Protein AF-X1QCF8-F1 (afdb_monomer_lite)

Secondary structure (DSSP, 8-state):
-BTTTTTT--HHHHHHHHHHTT-SEEEEB-SSS-HHHHHHHHHHHHHHHHHTT-EEEE-S-TT-

Sequence (64 aa):
IDTQALKGRRHIEAAKQVIRGGAKTIQLRDKLQNKKELLPIAQQLKNLCADHGVLFIINDYLDL

Foldseek 3Di:
DEPVVCVPPQPLVVLVVVVVVVAQEDEDDYDDDDPVVVVVSLVSSVVVCVVSNHHYHYPPDPPD

Structure (mmCIF, N/CA/C/O backbone):
data_AF-X1QCF8-F1
#
_entry.id   AF-X1QCF8-F1
#
loop_
_atom_site.group_PDB
_atom_site.id
_atom_site.type_symbol
_atom_site.label_atom_id
_atom_site.label_alt_id
_atom_site.label_comp_id
_atom_site.label_asym_id
_atom_site.label_entity_id
_atom_site.label_seq_id
_atom_site.pdbx_PDB_ins_code
_atom_site.Cartn_x
_atom_site.Cartn_y
_atom_site.Cartn_z
_atom_site.occupancy
_atom_site.B_iso_or_equiv
_atom_site.auth_seq_id
_atom_site.auth_comp_id
_atom_site.auth_asym_id
_atom_site.auth_atom_id
_atom_site.pdbx_PDB_model_num
ATOM 1 N N . ILE A 1 1 ? -3.989 0.215 -5.615 1.00 88.50 1 ILE A N 1
ATOM 2 C CA . ILE A 1 1 ? -3.474 1.274 -6.501 1.00 88.50 1 ILE A CA 1
ATOM 3 C C . ILE A 1 1 ? -2.532 0.616 -7.486 1.00 88.50 1 ILE A C 1
ATOM 5 O O . ILE A 1 1 ? -1.442 0.210 -7.102 1.00 88.50 1 ILE A O 1
ATOM 9 N N . ASP A 1 2 ? -3.010 0.445 -8.714 1.00 89.31 2 ASP A N 1
ATOM 10 C CA . ASP A 1 2 ? -2.233 -0.095 -9.828 1.00 89.31 2 ASP A CA 1
ATOM 11 C C . ASP A 1 2 ? -1.821 1.074 -10.727 1.00 89.31 2 ASP A C 1
ATOM 13 O O . ASP A 1 2 ? -2.688 1.799 -11.224 1.00 89.31 2 ASP A O 1
ATOM 17 N N . THR A 1 3 ? -0.515 1.279 -10.902 1.00 86.38 3 THR A N 1
ATOM 18 C CA . THR A 1 3 ? 0.036 2.412 -11.660 1.00 86.38 3 THR A CA 1
ATOM 19 C C . THR A 1 3 ? -0.486 2.462 -13.100 1.00 86.38 3 THR A C 1
ATOM 21 O O . THR A 1 3 ? -0.790 3.543 -13.605 1.00 86.38 3 THR A O 1
ATOM 24 N N . GLN A 1 4 ? -0.673 1.313 -13.756 1.00 86.31 4 GLN A N 1
ATOM 25 C CA . GLN A 1 4 ? -1.162 1.263 -15.139 1.00 86.31 4 GLN A CA 1
ATOM 26 C C . GLN A 1 4 ? -2.645 1.644 -15.213 1.00 86.31 4 GLN A C 1
ATOM 28 O O . GLN A 1 4 ? -3.068 2.379 -16.109 1.00 86.31 4 GLN A O 1
ATOM 33 N N . ALA A 1 5 ? -3.436 1.226 -14.221 1.00 88.50 5 ALA A N 1
ATOM 34 C CA . ALA A 1 5 ? -4.853 1.581 -14.129 1.00 88.50 5 ALA A CA 1
ATOM 35 C C . ALA A 1 5 ? -5.088 3.073 -13.822 1.00 88.50 5 ALA A C 1
ATOM 37 O O . ALA A 1 5 ? -6.176 3.603 -14.075 1.00 88.50 5 ALA A O 1
ATOM 38 N N . LEU A 1 6 ? -4.084 3.779 -13.288 1.00 88.69 6 LEU A N 1
ATOM 39 C CA . LEU A 1 6 ? -4.194 5.209 -13.006 1.00 88.69 6 LEU A CA 1
ATOM 40 C C . LEU A 1 6 ? -4.203 6.079 -14.268 1.00 88.69 6 LEU A C 1
ATOM 42 O O . LEU A 1 6 ? -4.726 7.191 -14.185 1.00 88.69 6 LEU A O 1
ATOM 46 N N . LYS A 1 7 ? -3.687 5.593 -15.410 1.00 87.19 7 LYS A N 1
ATOM 47 C CA . LYS A 1 7 ? -3.641 6.324 -16.696 1.00 87.19 7 LYS A CA 1
ATOM 48 C C . LYS A 1 7 ? -3.131 7.771 -16.548 1.00 87.19 7 LYS A C 1
ATOM 50 O O . LYS A 1 7 ? -3.734 8.706 -17.064 1.00 87.19 7 LYS A O 1
ATOM 55 N N . GLY A 1 8 ? -2.055 7.962 -15.781 1.00 83.50 8 GLY A N 1
ATOM 56 C CA . GLY A 1 8 ? -1.442 9.276 -15.532 1.00 83.50 8 GLY A CA 1
ATOM 57 C C . GLY A 1 8 ? -1.987 10.047 -14.322 1.00 83.50 8 GLY A C 1
ATOM 58 O O . GLY A 1 8 ? -1.449 11.096 -13.974 1.00 83.50 8 GLY A O 1
ATOM 59 N N . ARG A 1 9 ? -3.015 9.541 -13.625 1.00 89.00 9 ARG A N 1
ATOM 60 C CA . ARG A 1 9 ? -3.423 10.105 -12.327 1.00 89.00 9 ARG A CA 1
ATOM 61 C C . ARG A 1 9 ? -2.354 9.857 -11.265 1.00 89.00 9 ARG A C 1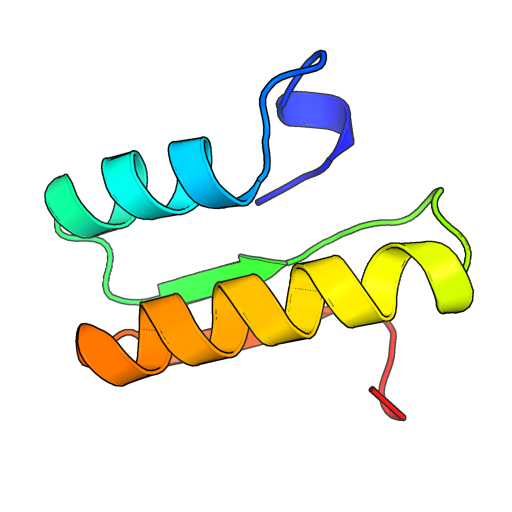
ATOM 63 O O . ARG A 1 9 ? -1.704 8.817 -11.253 1.00 89.00 9 ARG A O 1
ATOM 70 N N . ARG A 1 10 ? -2.230 10.791 -10.319 1.00 92.19 10 ARG A N 1
ATOM 71 C CA . ARG A 1 10 ? -1.320 10.652 -9.173 1.00 92.19 10 ARG A CA 1
ATOM 72 C C . ARG A 1 10 ? -1.845 9.611 -8.185 1.00 92.19 10 ARG A C 1
ATOM 74 O O . ARG A 1 10 ? -3.010 9.680 -7.786 1.00 92.19 10 ARG A O 1
ATOM 81 N N . HIS A 1 11 ? -0.972 8.717 -7.720 1.00 94.06 11 HIS A N 1
ATOM 82 C CA . HIS A 1 11 ? -1.300 7.665 -6.747 1.00 94.06 11 HIS A CA 1
ATOM 83 C C . HIS A 1 11 ? -1.947 8.217 -5.482 1.00 94.06 11 HIS A C 1
ATOM 85 O O . HIS A 1 11 ? -2.950 7.679 -5.021 1.00 94.06 11 HIS A O 1
ATOM 91 N N . ILE A 1 12 ? -1.404 9.321 -4.963 1.00 95.00 12 ILE A N 1
ATOM 92 C CA . ILE A 1 12 ? -1.875 9.936 -3.722 1.00 95.00 12 ILE A CA 1
ATOM 93 C C . ILE A 1 12 ? -3.315 10.450 -3.835 1.00 95.00 12 ILE A C 1
ATOM 95 O O . ILE A 1 12 ? -4.102 10.296 -2.906 1.00 95.00 12 ILE A O 1
ATOM 99 N N . GLU A 1 13 ? -3.697 11.006 -4.986 1.00 96.19 13 GLU A N 1
ATOM 100 C CA . GLU A 1 13 ? -5.049 11.533 -5.193 1.00 96.19 13 GLU A CA 1
ATOM 101 C C . GLU A 1 13 ? -6.064 10.402 -5.356 1.00 96.19 13 GLU A C 1
ATOM 103 O O . GLU A 1 13 ? -7.145 10.451 -4.771 1.00 96.19 13 GLU A O 1
ATOM 108 N N . ALA A 1 14 ? -5.689 9.338 -6.071 1.00 95.75 14 ALA A N 1
ATOM 109 C CA . ALA A 1 14 ? -6.508 8.135 -6.149 1.00 95.75 14 ALA A CA 1
ATOM 110 C C . ALA A 1 14 ? -6.700 7.497 -4.763 1.00 95.75 14 ALA A C 1
ATOM 112 O O . ALA A 1 14 ? -7.822 7.157 -4.394 1.00 95.75 14 ALA A O 1
ATOM 113 N N . ALA A 1 15 ? -5.633 7.389 -3.967 1.00 96.62 15 ALA A N 1
ATOM 114 C CA . ALA A 1 15 ? -5.712 6.850 -2.614 1.00 96.62 15 ALA A CA 1
ATOM 115 C C . ALA A 1 15 ? -6.620 7.697 -1.710 1.00 96.62 15 ALA A C 1
ATOM 117 O O . ALA A 1 15 ? -7.494 7.137 -1.054 1.00 96.62 15 ALA A O 1
ATOM 118 N N . LYS A 1 16 ? -6.512 9.034 -1.740 1.00 97.25 16 LYS A N 1
ATOM 119 C CA . LYS A 1 16 ? -7.415 9.930 -0.991 1.00 97.25 16 LYS A CA 1
ATOM 120 C C . LYS A 1 16 ? -8.884 9.689 -1.334 1.00 97.25 16 LYS A C 1
ATOM 122 O O . LYS A 1 16 ? -9.716 9.621 -0.434 1.00 97.25 16 LYS A O 1
ATOM 127 N N . GLN A 1 17 ? -9.215 9.568 -2.620 1.00 96.94 17 GLN A N 1
ATOM 128 C CA . GLN A 1 17 ? -10.593 9.320 -3.055 1.00 96.94 17 GLN A CA 1
ATOM 129 C C . GLN A 1 17 ? -11.106 7.962 -2.571 1.00 96.94 17 GLN A C 1
ATOM 131 O O . GLN A 1 17 ? -12.218 7.874 -2.058 1.00 96.94 17 GLN A O 1
ATOM 136 N N . VAL A 1 18 ? -10.282 6.920 -2.680 1.00 96.19 18 VAL A N 1
ATOM 137 C CA . VAL A 1 18 ? -10.640 5.559 -2.257 1.00 96.19 18 VAL A CA 1
ATOM 138 C C . VAL A 1 18 ? -10.814 5.472 -0.734 1.00 96.19 18 VAL A C 1
ATOM 140 O O . VAL A 1 18 ? -11.780 4.873 -0.266 1.00 96.19 18 VAL A O 1
ATOM 143 N N . ILE A 1 19 ? -9.954 6.139 0.042 1.00 97.62 19 ILE A N 1
ATOM 144 C CA . ILE A 1 19 ? -10.081 6.235 1.505 1.00 97.62 19 ILE A CA 1
ATOM 145 C C . ILE A 1 19 ? -11.358 6.989 1.895 1.00 97.62 19 ILE A C 1
ATOM 147 O O . ILE A 1 19 ? -12.113 6.514 2.742 1.00 97.62 19 ILE A O 1
ATOM 151 N N . ARG A 1 20 ? -11.658 8.122 1.241 1.00 97.62 20 ARG A N 1
ATOM 152 C CA . ARG A 1 20 ? -12.924 8.858 1.446 1.00 97.62 20 ARG A CA 1
ATOM 153 C C . ARG A 1 20 ? -14.152 8.015 1.105 1.00 97.62 20 ARG A C 1
ATOM 155 O O . ARG A 1 20 ? -15.179 8.163 1.753 1.00 97.62 20 ARG A O 1
ATOM 162 N N . GLY A 1 21 ? -14.030 7.116 0.131 1.00 97.56 21 GLY A N 1
ATOM 163 C CA . GLY A 1 21 ? -15.049 6.122 -0.208 1.00 97.56 21 GLY A CA 1
ATOM 164 C C . GLY A 1 21 ? -15.214 4.997 0.821 1.00 97.56 21 GLY A C 1
ATOM 165 O O . GLY A 1 21 ? -16.031 4.109 0.606 1.00 97.56 21 GLY A O 1
ATOM 166 N N . GLY A 1 22 ? -14.460 5.007 1.926 1.00 97.19 22 GLY A N 1
ATOM 167 C CA . GLY A 1 22 ? -14.592 4.049 3.023 1.00 97.19 22 GLY A CA 1
ATOM 168 C C . GLY A 1 22 ? -13.653 2.846 2.947 1.00 97.19 22 GLY A C 1
ATOM 169 O O . GLY A 1 22 ? -13.775 1.936 3.770 1.00 97.19 22 GLY A O 1
ATOM 170 N N . ALA A 1 23 ? -12.703 2.826 2.007 1.00 97.62 23 ALA A N 1
ATOM 171 C CA . ALA A 1 23 ? -11.734 1.741 1.922 1.00 97.62 23 ALA A CA 1
ATOM 172 C C . ALA A 1 23 ? -10.905 1.622 3.209 1.00 97.62 23 ALA A C 1
ATOM 174 O O . ALA A 1 23 ? -10.393 2.608 3.735 1.00 97.62 23 ALA A O 1
ATOM 175 N N . LYS A 1 24 ? -10.749 0.387 3.693 1.00 97.50 24 LYS A N 1
ATOM 176 C CA . LYS A 1 24 ? -9.976 0.056 4.904 1.00 97.50 24 LYS A CA 1
ATOM 177 C C . LYS A 1 24 ? -8.596 -0.514 4.607 1.00 97.50 24 LYS A C 1
ATOM 179 O O . LYS A 1 24 ? -7.782 -0.677 5.512 1.00 97.50 24 LYS A O 1
ATOM 184 N N . THR A 1 25 ? -8.316 -0.782 3.336 1.00 97.44 25 THR A N 1
ATOM 185 C CA . THR A 1 25 ? -7.032 -1.305 2.885 1.00 97.44 25 THR A CA 1
ATOM 186 C C . THR A 1 25 ? -6.664 -0.693 1.541 1.00 97.44 25 THR A C 1
ATOM 188 O O . THR A 1 25 ? -7.498 -0.585 0.642 1.00 97.44 25 THR A O 1
ATOM 191 N N . ILE A 1 26 ? -5.401 -0.308 1.403 1.00 96.38 26 ILE A N 1
ATOM 192 C CA . ILE A 1 26 ? -4.787 0.181 0.175 1.00 96.38 26 ILE A CA 1
ATOM 193 C C . ILE A 1 26 ? -3.580 -0.710 -0.110 1.00 96.38 26 ILE A C 1
ATOM 195 O O . ILE A 1 26 ? -2.673 -0.827 0.707 1.00 96.38 26 ILE A O 1
ATOM 199 N N . GLN A 1 27 ? -3.542 -1.302 -1.300 1.00 95.00 27 GLN A N 1
ATOM 200 C CA . GLN A 1 27 ? -2.358 -1.999 -1.797 1.00 95.00 27 GLN A CA 1
ATOM 201 C C . GLN A 1 27 ? -1.675 -1.156 -2.876 1.00 95.00 27 GLN A C 1
ATOM 203 O O . GLN A 1 27 ? -2.363 -0.682 -3.778 1.00 95.00 27 GLN A O 1
ATOM 208 N N . LEU A 1 28 ? -0.358 -0.973 -2.833 1.00 92.62 28 LEU A N 1
ATOM 209 C CA . LEU A 1 28 ? 0.428 -0.462 -3.958 1.00 92.62 28 LEU A CA 1
ATOM 210 C C . LEU A 1 28 ? 0.954 -1.642 -4.779 1.00 92.62 28 LEU A C 1
ATOM 212 O O . LEU A 1 28 ? 1.611 -2.533 -4.244 1.00 92.62 28 LEU A O 1
ATOM 216 N N . ARG A 1 29 ? 0.658 -1.637 -6.080 1.00 89.12 29 ARG A N 1
ATOM 217 C CA . ARG A 1 29 ? 1.146 -2.630 -7.035 1.00 89.12 29 ARG A CA 1
ATOM 218 C C 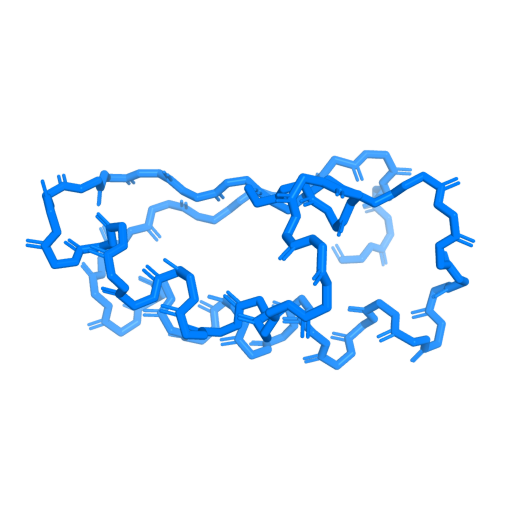. ARG A 1 29 ? 1.732 -1.908 -8.238 1.00 89.12 29 ARG A C 1
ATOM 220 O O . ARG A 1 29 ? 0.995 -1.297 -9.011 1.00 89.12 29 ARG A O 1
ATOM 227 N N . ASP A 1 30 ? 3.044 -2.008 -8.395 1.00 79.25 30 ASP A N 1
ATOM 228 C CA . ASP A 1 30 ? 3.756 -1.499 -9.561 1.00 79.25 30 ASP A CA 1
ATOM 229 C C . ASP A 1 30 ? 4.709 -2.574 -10.088 1.00 79.25 30 ASP A C 1
ATOM 231 O O . ASP A 1 30 ? 5.485 -3.140 -9.327 1.00 79.25 30 ASP A O 1
ATOM 235 N N . LYS A 1 31 ? 4.604 -2.882 -11.384 1.00 72.44 31 LYS A N 1
ATOM 236 C CA . LYS A 1 31 ? 5.428 -3.886 -12.079 1.00 72.44 31 LYS A CA 1
ATOM 237 C C . LYS A 1 31 ? 6.443 -3.265 -13.041 1.00 72.44 31 LYS A C 1
ATOM 239 O O . LYS A 1 31 ? 7.153 -4.001 -13.718 1.00 72.44 31 LYS A O 1
ATOM 244 N N . LEU A 1 32 ? 6.436 -1.940 -13.183 1.00 70.56 32 LEU A N 1
ATOM 245 C CA . LEU A 1 32 ? 7.142 -1.230 -14.249 1.00 70.56 32 LEU A CA 1
ATOM 246 C C . LEU A 1 32 ? 8.150 -0.220 -13.703 1.00 70.56 32 LEU A C 1
ATOM 248 O O . LEU A 1 32 ? 9.226 -0.076 -14.279 1.00 70.56 32 LEU A O 1
ATOM 252 N N . GLN A 1 33 ? 7.815 0.480 -12.616 1.00 74.19 33 GLN A N 1
ATOM 253 C CA . GLN A 1 33 ? 8.713 1.472 -12.028 1.00 74.19 33 GLN A CA 1
ATOM 254 C C . GLN A 1 33 ? 9.877 0.809 -11.289 1.00 74.19 33 GLN A C 1
ATOM 256 O O . GLN A 1 33 ? 9.735 -0.232 -10.647 1.00 74.19 33 GLN A O 1
ATOM 261 N N . ASN A 1 34 ? 11.050 1.438 -11.354 1.00 77.75 34 ASN A N 1
ATOM 262 C CA . ASN A 1 34 ? 12.191 1.018 -10.550 1.00 77.75 34 ASN A CA 1
ATOM 263 C C . ASN A 1 34 ? 11.999 1.436 -9.075 1.00 77.75 34 ASN A C 1
ATOM 265 O O . ASN A 1 34 ? 11.242 2.353 -8.752 1.00 77.75 34 ASN A O 1
ATOM 269 N N . LYS A 1 35 ? 12.736 0.796 -8.158 1.00 77.94 35 LYS A N 1
ATOM 270 C CA . LYS A 1 35 ? 12.629 1.058 -6.708 1.00 77.94 35 LYS A CA 1
ATOM 271 C C . LYS A 1 35 ? 12.846 2.524 -6.316 1.00 77.94 35 LYS A C 1
ATOM 273 O O . LYS A 1 35 ? 12.219 2.988 -5.368 1.00 77.94 35 LYS A O 1
ATOM 278 N N . LYS A 1 36 ? 13.721 3.256 -7.021 1.00 83.44 36 LYS A N 1
ATOM 279 C CA . LYS A 1 36 ? 14.027 4.663 -6.701 1.00 83.44 36 LYS A CA 1
ATOM 280 C C . LYS A 1 36 ? 12.823 5.573 -6.936 1.00 83.44 36 LYS A C 1
ATOM 282 O O . LYS A 1 36 ? 12.626 6.512 -6.174 1.00 83.44 36 LYS A O 1
ATOM 287 N N . GLU A 1 37 ? 12.026 5.286 -7.958 1.00 84.44 37 GLU A N 1
ATOM 288 C CA . GLU A 1 37 ? 10.791 6.019 -8.257 1.00 84.44 37 GLU A CA 1
ATOM 289 C C . GLU A 1 37 ? 9.631 5.576 -7.361 1.00 84.44 37 GLU A C 1
ATOM 291 O O . GLU A 1 37 ? 8.820 6.401 -6.936 1.00 84.44 37 GLU A O 1
ATOM 296 N N . LEU A 1 38 ? 9.588 4.285 -7.017 1.00 87.44 38 LEU A N 1
ATOM 297 C CA . LEU A 1 38 ? 8.500 3.709 -6.234 1.00 87.44 38 LEU A CA 1
ATOM 298 C C . LEU A 1 38 ? 8.572 4.071 -4.743 1.00 87.44 38 LEU A C 1
ATOM 300 O O . LEU A 1 38 ? 7.534 4.287 -4.119 1.00 87.44 38 LEU A O 1
ATOM 304 N N . LEU A 1 39 ? 9.775 4.168 -4.166 1.00 88.88 39 LEU A N 1
ATOM 305 C CA . LEU A 1 39 ? 9.973 4.418 -2.733 1.00 88.88 39 LEU A CA 1
ATOM 306 C C . LEU A 1 39 ? 9.307 5.727 -2.247 1.00 88.88 39 LEU A C 1
ATOM 308 O O . LEU A 1 39 ? 8.551 5.673 -1.273 1.00 88.88 39 LEU A O 1
ATOM 312 N N . PRO A 1 40 ? 9.487 6.890 -2.909 1.00 91.94 40 PRO A N 1
ATOM 313 C CA . PRO A 1 40 ? 8.788 8.115 -2.518 1.00 91.94 40 PRO A CA 1
ATOM 314 C C . PRO A 1 40 ? 7.261 7.979 -2.563 1.00 91.94 40 PRO A C 1
ATOM 316 O O . PRO A 1 40 ? 6.569 8.479 -1.676 1.00 91.94 40 PRO A O 1
ATOM 319 N N . ILE A 1 41 ? 6.726 7.282 -3.572 1.00 91.62 41 ILE A N 1
ATOM 320 C CA . ILE A 1 41 ? 5.282 7.050 -3.724 1.00 91.62 41 ILE A CA 1
ATOM 321 C C . ILE A 1 41 ? 4.770 6.163 -2.587 1.00 91.62 41 ILE A C 1
ATOM 323 O O . ILE A 1 41 ? 3.767 6.489 -1.949 1.00 91.62 41 ILE A O 1
ATOM 327 N N . ALA A 1 42 ? 5.472 5.066 -2.306 1.00 92.75 42 ALA A N 1
ATOM 328 C CA . ALA A 1 42 ? 5.149 4.148 -1.225 1.00 92.75 42 ALA A CA 1
ATOM 329 C C . ALA A 1 42 ? 5.140 4.857 0.134 1.00 92.75 42 ALA A C 1
ATOM 331 O O . ALA A 1 42 ? 4.189 4.694 0.897 1.00 92.75 42 ALA A O 1
ATOM 332 N N . GLN A 1 43 ? 6.133 5.707 0.410 1.00 94.62 43 GLN A N 1
ATOM 333 C CA . GLN A 1 43 ? 6.204 6.459 1.661 1.00 94.62 43 GLN A CA 1
ATOM 334 C C . GLN A 1 43 ? 5.043 7.451 1.809 1.00 94.62 43 GLN A C 1
ATOM 336 O O . GLN A 1 43 ? 4.438 7.542 2.877 1.00 94.62 43 GLN A O 1
ATOM 341 N N . GLN A 1 44 ? 4.688 8.168 0.737 1.00 96.12 44 GLN A N 1
ATOM 342 C CA . GLN A 1 44 ? 3.540 9.080 0.752 1.00 96.12 44 GLN A CA 1
ATOM 343 C C . GLN A 1 44 ? 2.223 8.337 1.002 1.00 96.12 44 GLN A C 1
ATOM 345 O O . GLN A 1 44 ? 1.396 8.794 1.792 1.00 96.12 44 GLN A O 1
ATOM 350 N N . LEU A 1 45 ? 2.026 7.185 0.355 1.00 96.12 45 LEU A N 1
ATOM 351 C CA . LEU A 1 45 ? 0.832 6.363 0.549 1.00 96.12 45 LEU A CA 1
ATOM 352 C C . LEU A 1 45 ? 0.776 5.761 1.953 1.00 96.12 45 LEU A C 1
ATOM 354 O O . LEU A 1 45 ? -0.291 5.775 2.562 1.00 96.12 45 LEU A O 1
ATOM 358 N N . LYS A 1 46 ? 1.908 5.290 2.483 1.00 96.44 46 LYS A N 1
ATOM 359 C CA . LYS A 1 46 ? 2.024 4.774 3.850 1.00 96.44 46 LYS A CA 1
ATOM 360 C C . LYS A 1 46 ? 1.604 5.823 4.875 1.00 96.44 46 LYS A C 1
ATOM 362 O O . LYS A 1 46 ? 0.773 5.519 5.725 1.00 96.44 46 LYS A O 1
ATOM 367 N N . ASN A 1 47 ? 2.122 7.047 4.755 1.00 97.81 47 ASN A N 1
ATOM 368 C CA . ASN A 1 47 ? 1.767 8.148 5.652 1.00 97.81 47 ASN A CA 1
ATOM 369 C C . ASN A 1 47 ? 0.270 8.468 5.560 1.00 97.81 47 ASN A C 1
ATOM 371 O O . ASN A 1 47 ? -0.418 8.467 6.573 1.00 97.81 47 ASN A O 1
ATOM 375 N N . LEU A 1 48 ? -0.260 8.622 4.340 1.00 97.94 48 LEU A N 1
ATOM 376 C CA . LEU A 1 48 ? -1.688 8.881 4.138 1.00 97.94 48 LEU A CA 1
ATOM 377 C C . LEU A 1 48 ? -2.572 7.795 4.770 1.00 97.94 48 LEU A C 1
AT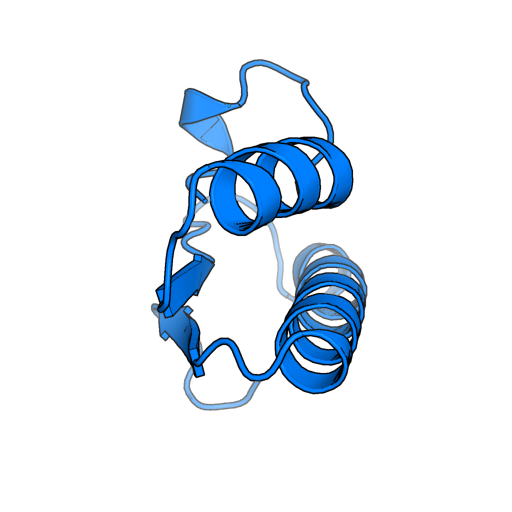OM 379 O O . LEU A 1 48 ? -3.590 8.106 5.385 1.00 97.94 48 LEU A O 1
ATOM 383 N N . CYS A 1 49 ? -2.206 6.525 4.593 1.00 97.94 49 CYS A N 1
ATOM 384 C CA . CYS A 1 49 ? -2.964 5.406 5.140 1.00 97.94 49 CYS A CA 1
ATOM 385 C C . CYS A 1 49 ? -2.892 5.377 6.673 1.00 97.94 49 CYS A C 1
ATOM 387 O O . CYS A 1 49 ? -3.925 5.189 7.315 1.00 97.94 49 CYS A O 1
AT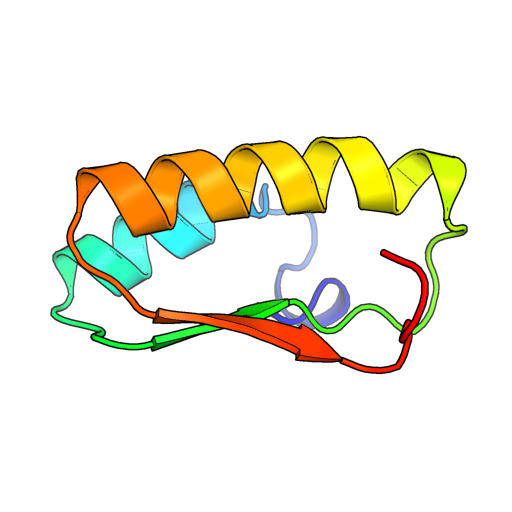OM 389 N N . ALA A 1 50 ? -1.714 5.627 7.254 1.00 97.69 50 ALA A N 1
ATOM 390 C CA . ALA A 1 50 ? -1.528 5.716 8.701 1.00 97.69 50 ALA A CA 1
ATOM 391 C C . ALA A 1 50 ? -2.393 6.827 9.317 1.00 97.69 50 ALA A C 1
ATOM 393 O O . ALA A 1 50 ? -3.117 6.565 10.276 1.00 97.69 50 ALA A O 1
ATOM 394 N N . ASP A 1 51 ? -2.416 8.012 8.699 1.00 97.81 51 ASP A N 1
ATOM 395 C CA . ASP A 1 51 ? -3.222 9.155 9.150 1.00 97.81 51 ASP A CA 1
ATOM 396 C C . ASP A 1 51 ? -4.734 8.856 9.172 1.00 97.81 51 ASP A C 1
ATOM 398 O O . ASP A 1 51 ? -5.491 9.510 9.884 1.00 97.81 51 ASP A O 1
ATOM 402 N N . HIS A 1 52 ? -5.191 7.875 8.385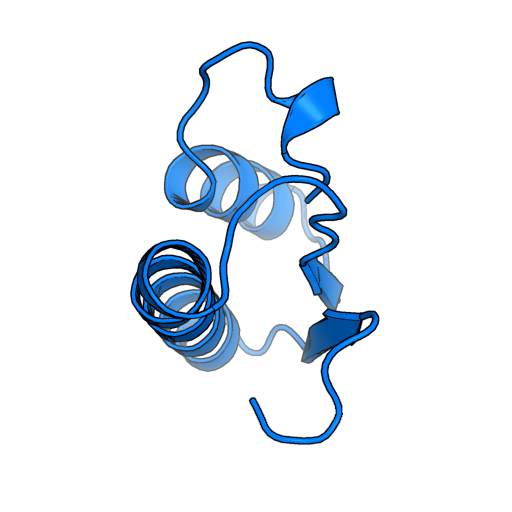 1.00 97.75 52 HIS A N 1
ATOM 403 C CA . HIS A 1 52 ? -6.609 7.528 8.232 1.00 97.75 52 HIS A CA 1
ATOM 404 C C . HIS A 1 52 ? -6.970 6.161 8.840 1.00 97.75 52 HIS A C 1
ATOM 406 O O . HIS A 1 52 ? -8.099 5.696 8.665 1.00 97.75 52 HIS A O 1
ATOM 412 N N . GLY A 1 53 ? -6.038 5.493 9.533 1.00 97.12 53 GLY A N 1
ATOM 413 C CA . GLY A 1 53 ? -6.264 4.154 10.093 1.00 97.12 53 GLY A CA 1
ATOM 414 C C . GLY A 1 53 ? -6.555 3.089 9.028 1.00 97.12 53 GLY A C 1
ATOM 415 O O . GLY A 1 53 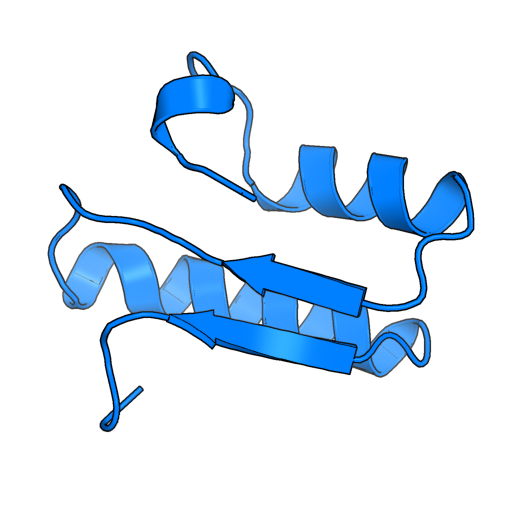? -7.339 2.168 9.255 1.00 97.12 53 GLY A O 1
ATOM 416 N N . VAL A 1 54 ? -5.968 3.240 7.842 1.00 98.19 54 VAL A N 1
ATOM 417 C CA . VAL A 1 54 ? -6.127 2.344 6.694 1.00 98.19 54 VAL A CA 1
ATOM 418 C C . VAL A 1 54 ? -4.908 1.432 6.608 1.00 98.19 54 VAL A C 1
ATOM 420 O O . VAL A 1 54 ? -3.770 1.888 6.700 1.00 98.19 54 VAL A O 1
ATOM 423 N N . LEU A 1 55 ? -5.127 0.133 6.405 1.00 97.62 55 LEU A N 1
ATOM 424 C CA . LEU A 1 55 ? -4.033 -0.816 6.215 1.00 97.62 55 LEU A CA 1
ATOM 425 C C . LEU A 1 55 ? -3.337 -0.556 4.874 1.00 97.62 55 LEU A C 1
ATOM 427 O O . LEU A 1 55 ? -3.992 -0.520 3.832 1.00 97.62 55 LEU A O 1
ATOM 431 N N . PHE A 1 56 ? -2.014 -0.427 4.892 1.00 96.75 56 PHE A N 1
ATOM 432 C CA . PHE A 1 56 ? -1.205 -0.267 3.689 1.00 96.75 56 PHE A CA 1
ATOM 433 C C . PHE A 1 56 ? -0.369 -1.518 3.410 1.00 96.75 56 PHE A C 1
ATOM 435 O O . PHE A 1 56 ? 0.274 -2.045 4.315 1.00 96.75 56 PHE A O 1
ATOM 442 N N . ILE A 1 57 ? -0.378 -1.981 2.159 1.00 94.06 57 ILE A N 1
ATOM 443 C CA . ILE A 1 57 ? 0.361 -3.162 1.690 1.00 94.06 57 ILE A CA 1
ATOM 444 C C . ILE A 1 57 ? 1.130 -2.790 0.419 1.00 94.06 57 ILE A C 1
ATOM 446 O O . ILE A 1 57 ? 0.570 -2.159 -0.476 1.00 94.06 57 ILE A O 1
ATOM 450 N N . ILE A 1 58 ? 2.382 -3.224 0.294 1.00 89.00 58 ILE A N 1
ATOM 451 C CA . ILE A 1 58 ? 3.162 -3.132 -0.948 1.00 89.00 58 ILE A CA 1
ATOM 452 C C . ILE A 1 58 ? 3.348 -4.550 -1.484 1.00 89.00 58 ILE A C 1
ATOM 454 O O . ILE A 1 58 ? 3.703 -5.451 -0.728 1.00 89.00 58 ILE A O 1
ATOM 458 N N . ASN A 1 59 ? 3.072 -4.763 -2.770 1.00 81.81 59 ASN A N 1
ATOM 459 C CA . ASN A 1 59 ? 3.315 -6.050 -3.421 1.00 81.81 59 ASN A CA 1
ATOM 460 C C . ASN A 1 59 ? 4.687 -6.083 -4.118 1.00 81.81 59 ASN A C 1
ATOM 462 O O . ASN A 1 59 ? 5.171 -5.045 -4.563 1.00 81.81 59 ASN A O 1
ATOM 466 N N . ASP A 1 60 ? 5.258 -7.283 -4.269 1.00 68.69 60 ASP A N 1
ATOM 467 C CA . ASP A 1 60 ? 6.443 -7.607 -5.092 1.00 68.69 60 ASP A CA 1
ATOM 468 C C . ASP A 1 60 ? 7.800 -7.010 -4.650 1.00 68.69 60 ASP A C 1
ATOM 470 O O . ASP A 1 60 ? 8.827 -7.295 -5.268 1.00 68.69 60 ASP A O 1
ATOM 474 N N . TYR A 1 61 ? 7.846 -6.268 -3.540 1.00 67.44 61 TYR A N 1
ATOM 475 C CA . TYR A 1 61 ? 9.082 -5.733 -2.964 1.00 67.44 61 TYR A CA 1
ATOM 476 C C . TYR A 1 61 ? 9.130 -5.967 -1.454 1.00 67.44 61 TYR A C 1
ATOM 478 O O . TYR A 1 61 ? 8.575 -5.196 -0.680 1.00 67.44 61 TYR A O 1
ATOM 486 N N . LEU A 1 62 ? 9.787 -7.055 -1.042 1.00 60.22 62 LEU A N 1
ATOM 487 C CA . LEU A 1 62 ? 9.909 -7.439 0.371 1.00 60.22 62 LEU A CA 1
ATOM 488 C C . LEU A 1 62 ? 10.827 -6.491 1.167 1.00 60.22 62 LEU A C 1
ATOM 490 O O . LEU A 1 62 ? 10.725 -6.416 2.385 1.00 60.22 62 LEU A O 1
ATOM 494 N N . ASP A 1 63 ? 11.742 -5.801 0.482 1.00 66.62 63 ASP A N 1
ATOM 495 C CA . ASP A 1 63 ? 12.763 -4.929 1.069 1.00 66.62 63 ASP A CA 1
ATOM 496 C C . ASP A 1 63 ? 12.366 -3.442 1.138 1.00 66.62 63 ASP A C 1
ATOM 498 O O . ASP A 1 63 ? 13.207 -2.606 1.473 1.00 66.62 63 ASP A O 1
ATOM 502 N N . LEU A 1 64 ? 11.112 -3.118 0.800 1.00 61.41 64 LEU A N 1
ATOM 503 C CA . LEU A 1 64 ? 10.545 -1.763 0.786 1.00 61.41 64 LEU A CA 1
ATOM 504 C C . LEU A 1 64 ? 9.649 -1.473 2.000 1.00 61.41 64 LEU A C 1
ATOM 506 O O . LEU A 1 64 ? 8.919 -2.384 2.447 1.00 61.41 64 LEU A O 1
#

Organism: NCBI:txid412755

InterPro domains:
  IPR013785 Aldolase-type TIM barrel [G3DSA:3.20.20.70] (1-64)
  IPR022998 Thiamine phosphate synthase/TenI [PF02581] (4-64)
  IPR022998 Thiamine phosphate synthase/TenI [cd00564] (8-64)
  IPR036206 Thiamin phosphate synthase superfamily [SSF51391] (6-64)

pLDDT: mean 89.45, std 9.92, range [60.22, 98.19]

Radius of gyration: 10.99 Å; chains: 1; bounding box: 29×19×27 Å